Protein AF-A0A9D1U8L8-F1 (afdb_monomer_lite)

Secondary structure (DSSP, 8-state):
-EEEE-HHHHHHHHHTT--HHHHHHHHHHSEEEEETTEEEEEETTEEEEEEEETTEEEEEEEEEPP---HHHHHHHHHHHHHHHHHHHHHHTT---

Sequence (96 aa):
MNLTFSAHALDRCLERGISLQLVADALFSGRLERYGDRYVVRHGRLRVVAERQDDACVVVTAYRDAETNKKRAVRQRRQQVRKFQRASRKESGIWW

pLDDT: mean 85.38, std 9.27, range [53.56, 94.31]

Organism: NCBI:txid2838482

Radius of gyration: 21.61 Å; chains: 1; bounding box: 48×29×59 Å

Foldseek 3Di:
DAEAEDPQAVVQCVVAVNDPVNVVCQVVPFDWDDDDQWIWTDDPQKTWIWGDDPPYIYTHHIDGHDPPPVVVVVVVVVVVVVVVVVVVCVVVVDDD

Structure (mmCIF, N/CA/C/O backbone):
data_AF-A0A9D1U8L8-F1
#
_entry.id   AF-A0A9D1U8L8-F1
#
loop_
_atom_site.group_PDB
_atom_site.id
_atom_site.type_symbol
_atom_site.label_atom_id
_atom_site.label_alt_id
_atom_site.label_comp_id
_atom_site.label_asym_id
_atom_site.label_entity_id
_atom_site.label_seq_id
_atom_site.pdbx_PDB_ins_code
_atom_site.Cartn_x
_atom_site.Cartn_y
_atom_site.Cartn_z
_atom_site.occupancy
_atom_site.B_iso_or_equiv
_atom_site.auth_seq_id
_atom_site.auth_comp_id
_atom_site.auth_asym_id
_atom_site.auth_atom_id
_atom_site.pdbx_PDB_model_num
ATOM 1 N N . MET A 1 1 ? 3.268 -2.075 -19.542 1.00 65.06 1 MET A N 1
ATOM 2 C CA . MET A 1 1 ? 3.585 -1.139 -18.443 1.00 65.06 1 MET A CA 1
ATOM 3 C C . MET A 1 1 ? 4.798 -1.696 -17.729 1.00 65.06 1 MET A C 1
ATOM 5 O O . MET A 1 1 ? 4.703 -2.805 -17.215 1.00 65.06 1 MET A O 1
ATOM 9 N N . ASN A 1 2 ? 5.934 -1.001 -17.772 1.00 80.44 2 ASN A N 1
ATOM 10 C CA . ASN A 1 2 ? 7.134 -1.453 -17.070 1.00 80.44 2 ASN A CA 1
ATOM 11 C C . ASN A 1 2 ? 6.985 -1.112 -15.585 1.00 80.44 2 ASN A C 1
ATOM 13 O O . ASN A 1 2 ? 6.815 0.053 -15.223 1.00 80.44 2 ASN A O 1
ATOM 17 N N . LEU A 1 3 ? 6.975 -2.152 -14.753 1.00 83.94 3 LEU A N 1
ATOM 18 C CA . LEU A 1 3 ? 6.835 -2.067 -13.305 1.00 83.94 3 LEU A CA 1
ATOM 19 C C . LEU A 1 3 ? 8.213 -2.201 -12.672 1.00 83.94 3 LEU A C 1
ATOM 21 O O . LEU A 1 3 ? 8.853 -3.244 -12.788 1.00 83.94 3 LEU A O 1
ATOM 25 N N . THR A 1 4 ? 8.657 -1.154 -11.995 1.00 90.62 4 THR A N 1
ATOM 26 C CA . THR A 1 4 ? 9.921 -1.138 -11.263 1.00 90.62 4 THR A CA 1
ATOM 27 C C . THR A 1 4 ? 9.647 -0.931 -9.784 1.00 90.62 4 THR A C 1
ATOM 29 O O . THR A 1 4 ? 8.726 -0.218 -9.392 1.00 90.62 4 THR A O 1
ATOM 32 N N . PHE A 1 5 ? 10.433 -1.581 -8.934 1.00 90.44 5 PHE A N 1
ATOM 33 C CA . PHE A 1 5 ? 10.331 -1.429 -7.488 1.00 90.44 5 PHE A CA 1
ATOM 34 C C . PHE A 1 5 ? 11.563 -0.689 -6.990 1.00 90.44 5 PHE A C 1
ATOM 36 O O . PHE A 1 5 ? 12.689 -1.067 -7.309 1.00 90.44 5 PHE A O 1
ATOM 43 N N . SER A 1 6 ? 11.355 0.355 -6.191 1.00 92.19 6 SER A N 1
ATOM 44 C CA . SER A 1 6 ? 12.453 0.929 -5.417 1.00 92.19 6 SER A CA 1
ATOM 45 C C . SER A 1 6 ? 12.967 -0.092 -4.395 1.00 92.19 6 SER A C 1
ATOM 47 O O . SER A 1 6 ? 12.201 -0.932 -3.913 1.00 92.19 6 SER A O 1
ATOM 49 N N . ALA A 1 7 ? 14.244 0.007 -4.014 1.00 92.31 7 ALA A N 1
ATOM 50 C CA . ALA A 1 7 ? 14.812 -0.826 -2.948 1.00 92.31 7 ALA A CA 1
ATOM 51 C C . ALA A 1 7 ? 13.975 -0.722 -1.660 1.00 92.31 7 ALA A C 1
ATOM 53 O O . ALA A 1 7 ? 13.581 -1.731 -1.081 1.00 92.31 7 ALA A O 1
ATOM 54 N N . HIS A 1 8 ? 13.566 0.503 -1.310 1.00 93.31 8 HIS A N 1
ATOM 55 C CA . HIS A 1 8 ? 12.680 0.747 -0.177 1.00 93.31 8 HIS A CA 1
ATOM 56 C C . HIS A 1 8 ? 11.349 -0.013 -0.291 1.00 93.31 8 HIS A C 1
ATOM 58 O O . HIS A 1 8 ? 10.896 -0.613 0.681 1.00 93.31 8 HIS A O 1
ATOM 64 N N . ALA A 1 9 ? 10.706 -0.029 -1.462 1.00 92.19 9 ALA A N 1
ATOM 65 C CA . ALA A 1 9 ? 9.459 -0.766 -1.644 1.00 92.19 9 ALA A CA 1
ATOM 66 C C . ALA A 1 9 ? 9.629 -2.274 -1.423 1.00 92.19 9 ALA A C 1
ATOM 68 O O . ALA A 1 9 ? 8.744 -2.891 -0.824 1.00 92.19 9 ALA A O 1
ATOM 69 N N . LEU A 1 10 ? 10.743 -2.851 -1.881 1.00 93.69 10 LEU A N 1
ATOM 70 C CA . LEU A 1 10 ? 11.049 -4.272 -1.709 1.00 93.69 10 LEU A CA 1
ATOM 71 C C . LEU A 1 10 ? 11.205 -4.625 -0.226 1.00 93.69 10 LEU A C 1
ATOM 73 O O . LEU A 1 10 ? 10.508 -5.524 0.251 1.00 93.69 10 LEU A O 1
ATOM 77 N N . ASP A 1 11 ? 12.000 -3.855 0.519 1.00 94.31 11 ASP A N 1
ATOM 78 C CA . ASP A 1 11 ? 12.183 -4.046 1.965 1.00 94.31 11 ASP A CA 1
ATOM 79 C C . ASP A 1 11 ? 10.847 -3.955 2.704 1.00 94.31 11 ASP A C 1
ATOM 81 O O . ASP A 1 11 ? 10.468 -4.821 3.496 1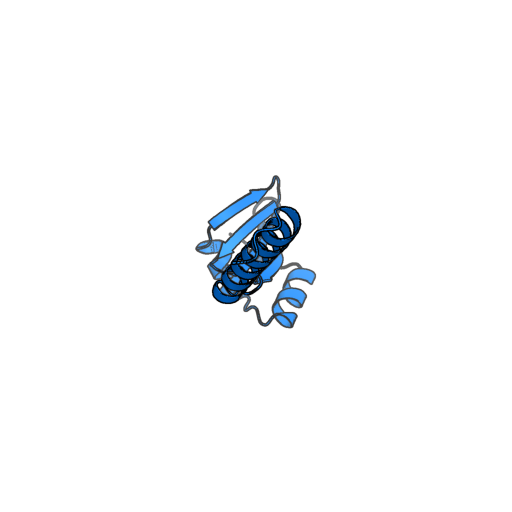.00 94.31 11 ASP A O 1
ATOM 85 N N . ARG A 1 12 ? 10.054 -2.929 2.374 1.00 91.94 12 ARG A N 1
ATOM 86 C CA . ARG A 1 12 ? 8.741 -2.708 2.983 1.00 91.94 12 ARG A CA 1
ATOM 87 C C . ARG A 1 12 ? 7.771 -3.854 2.712 1.00 91.94 12 ARG A C 1
ATOM 89 O O . ARG A 1 12 ? 6.948 -4.135 3.590 1.00 91.94 12 ARG A O 1
ATOM 96 N N . CYS A 1 13 ? 7.833 -4.459 1.525 1.00 93.00 13 CYS A N 1
ATOM 97 C CA . CYS A 1 13 ? 7.023 -5.615 1.160 1.00 93.00 13 CYS A CA 1
ATOM 98 C C . CYS A 1 13 ? 7.452 -6.857 1.943 1.00 93.00 13 CYS A C 1
ATOM 100 O O . CYS A 1 13 ? 6.591 -7.528 2.515 1.00 93.00 13 CYS A O 1
ATOM 102 N N . LEU A 1 14 ? 8.760 -7.108 2.036 1.00 92.12 14 LEU A N 1
ATOM 103 C CA . LEU A 1 14 ? 9.328 -8.236 2.772 1.00 92.12 14 LEU A CA 1
ATOM 104 C C . LEU A 1 14 ? 8.981 -8.165 4.265 1.00 92.12 14 LEU A C 1
ATOM 106 O O . LEU A 1 14 ? 8.383 -9.095 4.802 1.00 92.12 14 LEU A O 1
ATOM 110 N N . GLU A 1 15 ? 9.229 -7.021 4.906 1.00 91.31 15 GLU A N 1
ATOM 111 C CA . GLU A 1 15 ? 8.906 -6.786 6.322 1.00 91.31 15 GLU A CA 1
ATOM 112 C C . GLU A 1 15 ? 7.420 -7.001 6.653 1.00 91.31 15 GLU A C 1
ATOM 114 O O . GLU A 1 15 ? 7.066 -7.348 7.778 1.00 91.31 15 GLU A O 1
ATOM 119 N N . ARG A 1 16 ? 6.523 -6.747 5.691 1.00 88.56 16 ARG A N 1
ATOM 120 C CA . ARG A 1 16 ? 5.064 -6.796 5.891 1.00 88.56 16 ARG A CA 1
ATOM 121 C C . ARG A 1 16 ? 4.415 -8.057 5.327 1.00 88.56 16 ARG A C 1
ATOM 123 O O . ARG A 1 16 ? 3.183 -8.138 5.331 1.00 88.56 16 ARG A O 1
ATOM 130 N N . GLY A 1 17 ? 5.201 -9.002 4.807 1.00 90.88 17 GLY A N 1
ATOM 131 C CA . GLY A 1 17 ? 4.681 -10.203 4.149 1.00 90.88 17 GLY A CA 1
ATOM 132 C C . GLY A 1 17 ? 3.746 -9.872 2.978 1.00 90.88 17 GLY A C 1
ATOM 133 O O . GLY A 1 17 ? 2.688 -10.484 2.809 1.00 90.88 17 GLY A O 1
ATOM 134 N N . ILE A 1 18 ? 4.072 -8.834 2.210 1.00 92.38 18 ILE A N 1
ATOM 135 C CA . ILE A 1 18 ? 3.329 -8.432 1.016 1.00 92.38 18 ILE A CA 1
ATOM 136 C C . ILE A 1 18 ? 4.037 -9.050 -0.189 1.00 92.38 18 ILE A C 1
ATOM 138 O O . ILE A 1 18 ? 5.191 -8.744 -0.461 1.00 92.38 18 ILE A O 1
ATOM 142 N N . SER A 1 19 ? 3.335 -9.916 -0.919 1.00 92.88 19 SER A N 1
ATOM 143 C CA . SER A 1 19 ? 3.858 -10.493 -2.161 1.00 92.88 19 SER A CA 1
ATOM 144 C C . SER A 1 19 ? 3.946 -9.433 -3.260 1.00 92.88 19 SER A C 1
ATOM 146 O O . SER A 1 19 ? 3.026 -8.629 -3.424 1.00 92.88 19 SER A O 1
ATOM 148 N N . LEU A 1 20 ? 5.015 -9.473 -4.056 1.00 91.31 20 LEU A N 1
ATOM 149 C CA . LEU A 1 20 ? 5.168 -8.608 -5.229 1.00 91.31 20 LEU A CA 1
ATOM 150 C C . LEU A 1 20 ? 4.074 -8.870 -6.272 1.00 91.31 20 LEU A C 1
ATOM 152 O O . LEU A 1 20 ? 3.600 -7.927 -6.900 1.00 91.31 20 LEU A O 1
ATOM 156 N N . GLN A 1 21 ? 3.602 -10.118 -6.382 1.00 91.81 21 GLN A N 1
ATOM 157 C CA . GLN A 1 21 ? 2.465 -10.462 -7.237 1.00 91.81 21 GLN A CA 1
ATOM 158 C C . GLN A 1 21 ? 1.201 -9.725 -6.788 1.00 91.81 21 GLN A C 1
ATOM 160 O O . GLN A 1 21 ? 0.513 -9.125 -7.599 1.00 91.81 21 GLN A O 1
ATOM 165 N N . LEU A 1 22 ? 0.947 -9.679 -5.478 1.00 91.62 22 LEU A N 1
ATOM 166 C CA . LEU A 1 22 ? -0.198 -8.961 -4.914 1.00 91.62 22 LEU A CA 1
ATOM 167 C C . LEU A 1 22 ? -0.120 -7.452 -5.206 1.00 91.62 22 LEU A C 1
ATOM 169 O O . LEU A 1 22 ? -1.145 -6.799 -5.398 1.00 91.62 22 LEU A O 1
ATOM 173 N N . VAL A 1 23 ? 1.092 -6.888 -5.225 1.00 91.88 23 VAL A N 1
ATOM 174 C CA . VAL A 1 23 ? 1.320 -5.487 -5.603 1.00 91.88 23 VAL A CA 1
ATOM 175 C C . VAL A 1 23 ? 1.052 -5.277 -7.092 1.00 91.88 23 VAL A C 1
ATOM 177 O O . VAL A 1 23 ? 0.357 -4.324 -7.438 1.00 91.88 23 VAL A O 1
ATOM 180 N N . ALA A 1 24 ? 1.531 -6.169 -7.961 1.00 91.19 24 ALA A N 1
ATOM 181 C CA . ALA A 1 24 ? 1.240 -6.120 -9.391 1.00 91.19 24 ALA A CA 1
ATOM 182 C C . ALA A 1 24 ? -0.271 -6.232 -9.654 1.00 91.19 24 ALA A C 1
ATOM 184 O O . ALA A 1 24 ? -0.846 -5.362 -10.304 1.00 91.19 24 ALA A O 1
ATOM 185 N N . ASP A 1 25 ? -0.940 -7.220 -9.057 1.00 91.50 25 ASP A N 1
ATOM 186 C CA . ASP A 1 25 ? -2.388 -7.409 -9.162 1.00 91.50 25 ASP A CA 1
ATOM 187 C C . ASP A 1 25 ? -3.144 -6.163 -8.692 1.00 91.50 25 ASP A C 1
ATOM 189 O O . ASP A 1 25 ? -4.123 -5.746 -9.310 1.00 91.50 25 ASP A O 1
ATOM 193 N N . ALA A 1 26 ? -2.689 -5.530 -7.606 1.00 91.44 26 ALA A N 1
ATOM 194 C CA . ALA A 1 26 ? -3.239 -4.266 -7.142 1.00 91.44 26 ALA A CA 1
ATOM 195 C C . ALA A 1 26 ? -3.057 -3.136 -8.145 1.00 91.44 26 ALA A C 1
ATOM 197 O O . ALA A 1 26 ? -4.001 -2.386 -8.334 1.00 91.44 26 ALA A O 1
ATOM 198 N N . LEU A 1 27 ? -1.913 -3.026 -8.811 1.00 89.56 27 LEU A N 1
ATOM 199 C CA . LEU A 1 27 ? -1.692 -2.003 -9.832 1.00 89.56 27 LEU A CA 1
ATOM 200 C C . LEU A 1 27 ? -2.571 -2.218 -11.074 1.00 89.56 27 LEU A C 1
ATOM 202 O O . LEU A 1 27 ? -3.002 -1.235 -11.671 1.00 89.56 27 LEU A O 1
ATOM 206 N N . PHE A 1 28 ? -2.896 -3.467 -11.423 1.00 87.88 28 PHE A N 1
ATOM 207 C CA . PHE A 1 28 ? -3.762 -3.782 -12.566 1.00 87.88 28 PHE A CA 1
ATOM 208 C C . PHE A 1 28 ? -5.265 -3.694 -12.267 1.00 87.88 28 PHE A C 1
ATOM 210 O O . PHE A 1 28 ? -6.033 -3.263 -13.122 1.00 87.88 28 PHE A O 1
ATOM 217 N N . SER A 1 29 ? -5.699 -4.121 -11.078 1.00 88.88 29 SER A N 1
ATOM 218 C CA . SER A 1 29 ? -7.127 -4.260 -10.725 1.00 88.88 29 SER A CA 1
ATOM 219 C C . SER A 1 29 ? -7.615 -3.265 -9.670 1.00 88.88 29 SER A C 1
ATOM 221 O O . SER A 1 29 ? -8.816 -3.141 -9.421 1.00 88.88 29 SER A O 1
ATOM 223 N N . GLY A 1 30 ? -6.691 -2.574 -9.008 1.00 86.88 30 GLY A N 1
ATOM 224 C CA . GLY A 1 30 ? -6.996 -1.664 -7.919 1.00 86.88 30 GLY A CA 1
ATOM 225 C C . GLY A 1 30 ? -7.539 -0.325 -8.399 1.00 86.88 30 GLY A C 1
ATOM 226 O O . GLY A 1 30 ? -7.354 0.110 -9.534 1.00 86.88 30 GLY A O 1
ATOM 227 N N . ARG A 1 31 ? -8.197 0.379 -7.479 1.00 89.81 31 ARG A N 1
ATOM 228 C CA . ARG A 1 31 ? -8.679 1.735 -7.727 1.00 89.81 31 ARG A CA 1
ATOM 229 C C . ARG A 1 31 ? -7.517 2.715 -7.607 1.00 89.81 31 ARG A C 1
ATOM 231 O O . ARG A 1 31 ? -6.911 2.816 -6.541 1.00 89.81 31 ARG A O 1
ATOM 238 N N . LEU A 1 32 ? -7.239 3.440 -8.682 1.00 88.19 32 LEU A N 1
ATOM 239 C CA . LEU A 1 32 ? -6.195 4.456 -8.732 1.00 88.19 32 LEU A CA 1
ATOM 240 C C . LEU A 1 32 ? -6.706 5.793 -8.176 1.00 88.19 32 LEU A C 1
ATOM 242 O O . LEU A 1 32 ? -7.739 6.305 -8.604 1.00 88.19 32 LEU A O 1
ATOM 246 N N . GLU A 1 33 ? -5.970 6.361 -7.226 1.00 89.12 33 GLU A N 1
ATOM 247 C CA . GLU A 1 33 ? -6.179 7.697 -6.669 1.00 89.12 33 GLU A CA 1
ATOM 248 C C . GLU A 1 33 ? -4.942 8.548 -6.970 1.00 89.12 33 GLU A C 1
ATOM 250 O O . GLU A 1 33 ? -3.838 8.240 -6.524 1.00 89.12 33 GLU A O 1
ATOM 255 N N . ARG A 1 34 ? -5.103 9.602 -7.773 1.00 86.81 34 ARG A N 1
ATOM 256 C CA . ARG A 1 34 ? -3.989 10.428 -8.249 1.00 86.81 34 ARG A CA 1
ATOM 257 C C . ARG A 1 34 ? -3.767 11.632 -7.331 1.00 86.81 34 ARG A C 1
ATOM 259 O O . ARG A 1 34 ? -4.703 12.368 -7.038 1.00 86.81 34 ARG A O 1
ATOM 266 N N . TYR A 1 35 ? -2.515 11.843 -6.939 1.00 84.69 35 TYR A N 1
ATOM 267 C CA . TYR A 1 35 ? -2.034 12.925 -6.082 1.00 84.69 35 TYR A CA 1
ATOM 268 C C . TYR A 1 35 ? -0.843 13.616 -6.765 1.00 84.69 35 TYR A C 1
ATOM 270 O O . TYR A 1 35 ? 0.317 13.373 -6.432 1.00 84.69 35 TYR A O 1
ATOM 278 N N . GLY A 1 36 ? 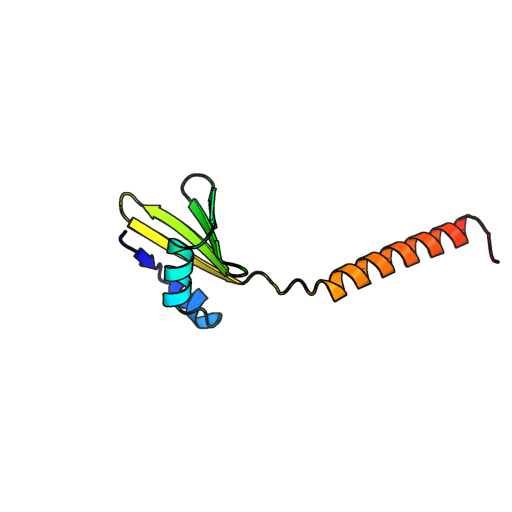-1.136 14.455 -7.764 1.00 81.75 36 GLY A N 1
ATOM 279 C CA . GLY A 1 36 ? -0.106 15.072 -8.607 1.00 81.75 36 GLY A CA 1
ATOM 280 C C . GLY A 1 36 ? 0.609 14.029 -9.470 1.00 81.75 36 GLY A C 1
ATOM 281 O O . GLY A 1 36 ? -0.052 13.330 -10.248 1.00 81.75 36 GLY A O 1
ATOM 282 N N . ASP A 1 37 ? 1.929 13.927 -9.294 1.00 80.75 37 ASP A N 1
ATOM 283 C CA . ASP A 1 37 ? 2.819 12.982 -9.997 1.00 80.75 37 ASP A CA 1
ATOM 284 C C . ASP A 1 37 ? 2.863 11.594 -9.344 1.00 80.75 37 ASP A C 1
ATOM 286 O O . ASP A 1 37 ? 3.274 10.598 -9.948 1.00 80.75 37 ASP A O 1
ATOM 290 N N . ARG A 1 38 ? 2.378 11.506 -8.103 1.00 86.62 38 ARG A N 1
ATOM 291 C CA . ARG A 1 38 ? 2.229 10.250 -7.373 1.00 86.62 38 ARG A CA 1
ATOM 292 C C . ARG A 1 38 ? 0.802 9.760 -7.469 1.00 86.62 38 ARG A C 1
ATOM 294 O O . ARG A 1 38 ? -0.152 10.533 -7.537 1.00 86.62 38 ARG A O 1
ATOM 301 N N . TYR A 1 39 ? 0.633 8.453 -7.424 1.00 89.44 39 TYR A N 1
ATOM 302 C CA . TYR A 1 39 ? -0.678 7.844 -7.342 1.00 89.44 39 TYR A CA 1
ATOM 303 C C . TYR A 1 39 ? -0.668 6.697 -6.347 1.00 89.44 39 TYR A C 1
ATOM 305 O O . TYR A 1 39 ? 0.310 5.975 -6.159 1.00 89.44 39 TYR A O 1
ATOM 313 N N . VAL A 1 40 ? -1.791 6.572 -5.660 1.00 91.19 40 VAL A N 1
ATOM 314 C CA . VAL A 1 40 ? -2.036 5.540 -4.673 1.00 91.19 40 VAL A CA 1
ATOM 315 C C . VAL A 1 40 ? -3.027 4.573 -5.278 1.00 91.19 40 VAL A C 1
ATOM 317 O O . VAL A 1 40 ? -4.143 4.947 -5.629 1.00 91.19 40 VAL A O 1
ATOM 320 N N . VAL A 1 41 ? -2.632 3.313 -5.389 1.00 92.44 41 VAL A N 1
ATOM 321 C CA . VAL A 1 41 ? -3.520 2.255 -5.840 1.00 92.44 41 VAL A CA 1
ATOM 322 C C . VAL A 1 41 ? -4.065 1.490 -4.649 1.00 92.44 41 VAL A C 1
ATOM 324 O O . VAL A 1 41 ? -3.347 1.054 -3.743 1.00 92.44 41 VAL A O 1
ATOM 327 N N . ARG A 1 42 ? -5.388 1.366 -4.641 1.00 92.19 42 ARG A N 1
ATOM 328 C CA . ARG A 1 42 ? -6.176 0.770 -3.575 1.00 92.19 42 ARG A CA 1
ATOM 329 C C . ARG A 1 42 ? -6.711 -0.579 -4.028 1.00 92.19 42 ARG A C 1
ATOM 331 O O . ARG A 1 42 ? -7.618 -0.634 -4.852 1.00 92.19 42 ARG A O 1
ATOM 338 N N . HIS A 1 43 ? -6.225 -1.654 -3.414 1.00 92.06 43 HIS A N 1
ATOM 339 C CA . HIS A 1 43 ? -6.754 -3.004 -3.611 1.00 92.06 43 HIS A CA 1
ATOM 340 C C . HIS A 1 43 ? -7.173 -3.585 -2.257 1.00 92.06 43 HIS A C 1
ATOM 342 O O . HIS A 1 43 ? -6.367 -4.099 -1.479 1.00 92.06 43 HIS A O 1
ATOM 348 N N . GLY A 1 44 ? -8.457 -3.428 -1.924 1.00 88.19 44 GLY A N 1
ATOM 349 C CA . GLY A 1 44 ? -8.981 -3.762 -0.601 1.00 88.19 44 GLY A CA 1
ATOM 350 C C . GLY A 1 44 ? -8.258 -2.976 0.500 1.00 88.19 44 GLY A C 1
ATOM 351 O O . GLY A 1 44 ? -8.335 -1.741 0.558 1.00 88.19 44 GLY A O 1
ATOM 352 N N . ARG A 1 45 ? -7.542 -3.704 1.365 1.00 88.75 45 ARG A N 1
ATOM 353 C CA . ARG A 1 45 ? -6.695 -3.139 2.431 1.00 88.75 45 ARG A CA 1
ATOM 354 C C . ARG A 1 45 ? -5.288 -2.786 1.959 1.00 88.75 45 ARG A C 1
ATOM 356 O O . ARG A 1 45 ? -4.602 -2.075 2.678 1.00 88.75 45 ARG A O 1
ATOM 363 N N . LEU A 1 46 ? -4.845 -3.283 0.807 1.00 92.56 46 LEU A N 1
ATOM 364 C CA . LEU A 1 46 ? -3.540 -2.928 0.269 1.00 92.56 46 LEU A CA 1
ATOM 365 C C . LEU A 1 46 ? -3.584 -1.505 -0.298 1.00 92.56 46 LEU A C 1
ATOM 367 O O . LEU A 1 46 ? -4.520 -1.112 -1.009 1.00 92.56 46 LEU A O 1
ATOM 371 N N . ARG A 1 47 ? -2.551 -0.746 0.044 1.00 93.94 47 ARG A N 1
ATOM 372 C CA . ARG A 1 47 ? -2.218 0.560 -0.503 1.00 93.94 47 ARG A CA 1
ATOM 373 C C . ARG A 1 47 ? -0.840 0.447 -1.125 1.00 93.94 47 ARG A C 1
ATOM 375 O O . ARG A 1 47 ? 0.112 0.050 -0.453 1.00 93.94 47 ARG A O 1
ATOM 382 N N . VAL A 1 48 ? -0.756 0.780 -2.403 1.00 93.44 48 VAL A N 1
ATOM 383 C CA . VAL A 1 48 ? 0.494 0.817 -3.159 1.00 93.44 48 VAL A CA 1
ATOM 384 C C . VAL A 1 48 ? 0.704 2.253 -3.588 1.00 93.44 48 VAL A C 1
ATOM 386 O O . VAL A 1 48 ? -0.158 2.823 -4.246 1.00 93.44 48 VAL A O 1
ATOM 389 N N . VAL A 1 49 ? 1.817 2.848 -3.186 1.00 93.44 49 VAL A N 1
ATOM 390 C CA . VAL A 1 49 ? 2.212 4.175 -3.648 1.00 93.44 49 VAL A CA 1
ATOM 391 C C . VAL A 1 49 ? 3.172 3.976 -4.801 1.00 93.44 49 VAL A C 1
ATOM 393 O O . VAL A 1 49 ? 4.222 3.347 -4.638 1.00 93.44 49 VAL A O 1
ATOM 396 N N . ALA A 1 50 ? 2.800 4.515 -5.949 1.00 92.00 50 ALA A N 1
ATOM 397 C CA . ALA A 1 50 ? 3.609 4.498 -7.145 1.00 92.00 50 ALA A CA 1
ATOM 398 C C . ALA A 1 50 ? 3.785 5.917 -7.682 1.00 92.00 50 ALA A C 1
ATOM 400 O O . ALA A 1 50 ? 2.952 6.804 -7.484 1.00 92.00 50 ALA A O 1
ATOM 401 N N . GLU A 1 51 ? 4.906 6.124 -8.346 1.00 91.00 51 GLU A N 1
ATOM 402 C CA . GLU A 1 51 ? 5.241 7.349 -9.047 1.00 91.00 51 GLU A CA 1
ATOM 403 C C . GLU A 1 51 ? 5.367 7.025 -10.531 1.00 91.00 51 GLU A C 1
ATOM 405 O O . GLU A 1 51 ? 5.855 5.952 -10.908 1.00 91.00 51 GLU A O 1
ATOM 410 N N . ARG A 1 52 ? 4.866 7.921 -11.381 1.00 85.38 52 ARG A N 1
ATOM 411 C CA . ARG A 1 52 ? 5.040 7.778 -12.824 1.00 85.38 52 ARG A CA 1
ATOM 412 C C . ARG A 1 52 ? 6.315 8.510 -13.221 1.00 85.38 52 ARG A C 1
ATOM 414 O O . ARG A 1 52 ? 6.377 9.723 -13.078 1.00 85.38 52 ARG A O 1
ATOM 421 N N . GLN A 1 53 ? 7.298 7.771 -13.720 1.00 84.69 53 GLN A N 1
ATOM 422 C CA . GLN A 1 53 ? 8.501 8.332 -14.330 1.00 84.69 53 GLN A CA 1
ATOM 423 C C . GLN A 1 53 ? 8.460 7.980 -15.809 1.00 84.69 53 GLN A C 1
ATOM 425 O O . GLN A 1 53 ? 8.672 6.826 -16.176 1.00 84.69 53 GLN A O 1
ATOM 430 N N . ASP A 1 54 ? 8.092 8.964 -16.629 1.00 81.75 54 ASP A N 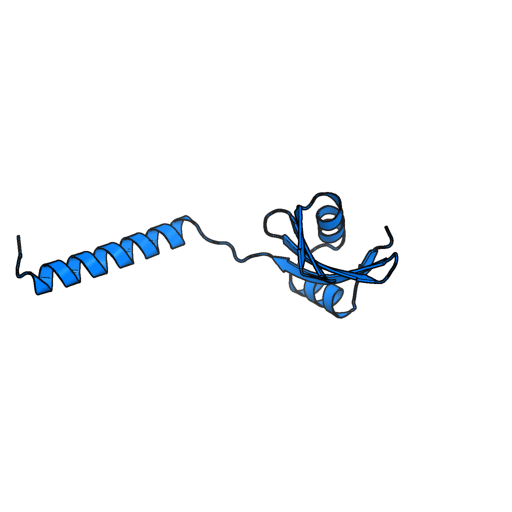1
ATOM 431 C CA . ASP A 1 54 ? 7.915 8.829 -18.075 1.00 81.75 54 ASP A CA 1
ATOM 432 C C . ASP A 1 54 ? 6.960 7.667 -18.442 1.00 81.75 54 ASP A C 1
ATOM 434 O O . ASP A 1 54 ? 5.743 7.727 -18.190 1.00 81.75 54 ASP A O 1
ATOM 438 N N . ASP A 1 55 ? 7.525 6.582 -18.979 1.00 80.62 55 ASP A N 1
ATOM 439 C CA . ASP A 1 55 ? 6.835 5.357 -19.397 1.00 80.62 55 ASP A CA 1
ATOM 440 C C . ASP A 1 55 ? 6.884 4.224 -18.352 1.00 80.62 55 ASP A C 1
ATOM 442 O O . ASP A 1 55 ? 6.292 3.152 -18.543 1.00 80.62 55 ASP A O 1
ATOM 446 N N . ALA A 1 56 ? 7.568 4.448 -17.229 1.00 82.81 56 ALA A N 1
ATOM 447 C CA . ALA A 1 56 ? 7.718 3.494 -16.140 1.00 82.81 56 ALA A CA 1
ATOM 448 C C . ALA A 1 56 ? 6.845 3.847 -14.925 1.00 82.81 56 ALA A C 1
ATOM 450 O O . ALA A 1 56 ? 6.606 5.005 -14.573 1.00 82.81 56 ALA A O 1
ATOM 451 N N . CYS A 1 57 ? 6.375 2.801 -14.249 1.00 86.31 57 CYS A N 1
ATOM 452 C CA . CYS A 1 57 ? 5.723 2.892 -12.952 1.00 86.31 57 CYS A CA 1
ATOM 453 C C . CYS A 1 57 ? 6.693 2.425 -11.875 1.00 86.31 57 CYS A C 1
ATOM 455 O O . CYS A 1 57 ? 6.959 1.225 -11.768 1.00 86.31 57 CYS A O 1
ATOM 457 N N . VAL A 1 58 ? 7.155 3.359 -11.047 1.00 91.62 58 VAL A N 1
ATOM 458 C CA . VAL A 1 58 ? 8.051 3.065 -9.931 1.00 91.62 58 VAL A CA 1
ATOM 459 C C . VAL A 1 58 ? 7.229 2.907 -8.659 1.00 91.62 58 VAL A C 1
ATOM 461 O O . VAL A 1 58 ? 6.623 3.857 -8.168 1.00 91.62 58 VAL A O 1
ATOM 464 N N . VAL A 1 59 ? 7.216 1.708 -8.087 1.00 92.50 59 VAL A N 1
ATOM 465 C CA . VAL A 1 59 ? 6.619 1.454 -6.776 1.00 92.50 59 VAL A CA 1
ATOM 466 C C . VAL A 1 59 ? 7.550 2.000 -5.695 1.00 92.50 59 VAL A C 1
ATOM 468 O O . VAL A 1 59 ? 8.693 1.559 -5.536 1.00 92.50 59 VAL A O 1
ATOM 471 N N . VAL A 1 60 ? 7.040 2.961 -4.928 1.00 93.38 60 VAL A N 1
ATOM 472 C CA . VAL A 1 60 ? 7.769 3.642 -3.850 1.00 93.38 60 VAL A CA 1
ATOM 473 C C . VAL A 1 60 ? 7.569 2.916 -2.525 1.00 93.38 60 VAL A C 1
ATOM 475 O O . VAL A 1 60 ? 8.515 2.710 -1.771 1.00 93.38 60 VAL A O 1
ATOM 478 N N . THR A 1 61 ? 6.336 2.502 -2.220 1.00 93.38 61 THR A N 1
ATOM 479 C CA . THR A 1 61 ? 6.045 1.749 -0.994 1.00 93.38 61 THR A CA 1
ATOM 480 C C . THR A 1 61 ? 4.726 0.990 -1.092 1.00 93.38 61 THR A C 1
ATOM 482 O O . THR A 1 61 ? 3.823 1.375 -1.835 1.00 93.38 61 THR A O 1
ATOM 485 N N . ALA A 1 62 ? 4.591 -0.072 -0.299 1.00 93.62 62 ALA A N 1
ATOM 486 C CA . ALA A 1 62 ? 3.343 -0.804 -0.131 1.00 93.62 62 ALA A CA 1
ATOM 487 C C . ALA A 1 62 ? 3.052 -1.050 1.354 1.00 93.62 62 ALA A C 1
ATOM 489 O O . ALA A 1 62 ? 3.938 -1.362 2.161 1.00 93.62 62 ALA A O 1
ATOM 490 N N . TYR A 1 63 ? 1.788 -0.904 1.736 1.00 91.75 63 TYR A N 1
ATOM 491 C CA . TYR A 1 63 ? 1.326 -1.154 3.096 1.00 91.75 63 TYR A CA 1
ATOM 492 C C . TYR A 1 63 ? -0.113 -1.654 3.109 1.00 91.75 63 TYR A C 1
ATOM 494 O O . TYR A 1 63 ? -0.868 -1.485 2.153 1.00 91.75 63 TYR A O 1
ATOM 502 N N . ARG A 1 64 ? -0.503 -2.294 4.212 1.00 89.88 64 ARG A N 1
ATOM 503 C CA . ARG A 1 64 ? -1.897 -2.651 4.465 1.00 89.88 64 ARG A CA 1
ATOM 504 C C . ARG A 1 64 ? -2.484 -1.652 5.446 1.00 89.88 64 ARG A C 1
ATOM 506 O O . ARG A 1 64 ? -1.889 -1.406 6.493 1.00 89.88 64 ARG A O 1
ATOM 513 N N . ASP A 1 65 ? -3.662 -1.129 5.133 1.00 87.19 65 ASP A N 1
ATOM 514 C CA . ASP A 1 65 ? -4.446 -0.369 6.095 1.00 87.19 65 ASP A CA 1
ATOM 515 C C . ASP A 1 65 ? -4.688 -1.229 7.340 1.00 87.19 65 ASP A C 1
ATOM 517 O O . ASP A 1 65 ? -4.990 -2.437 7.261 1.00 87.19 65 ASP A O 1
ATOM 521 N N . ALA A 1 66 ? -4.554 -0.582 8.500 1.00 76.88 66 ALA A N 1
ATOM 522 C CA . ALA A 1 66 ? -4.832 -1.196 9.783 1.00 76.88 66 ALA A CA 1
ATOM 523 C C . ALA A 1 66 ? -6.229 -1.823 9.766 1.00 76.88 66 ALA A C 1
ATOM 525 O O . ALA A 1 66 ? -7.177 -1.291 9.176 1.00 76.88 66 ALA A O 1
ATOM 526 N N . GLU A 1 67 ? -6.357 -2.979 10.412 1.00 68.69 67 GLU A N 1
ATOM 527 C CA . GLU A 1 67 ? -7.647 -3.633 10.564 1.00 68.69 67 GLU A CA 1
ATOM 528 C C . GLU A 1 67 ? -8.531 -2.717 11.400 1.00 68.69 67 GLU A C 1
ATOM 530 O O . GLU A 1 67 ? -8.434 -2.667 12.628 1.00 68.69 67 GLU A O 1
ATOM 535 N N . THR A 1 68 ? -9.390 -1.948 10.738 1.00 61.88 68 THR A N 1
ATOM 536 C CA . THR A 1 68 ? -10.398 -1.185 11.454 1.00 61.88 68 THR A CA 1
ATOM 537 C C . THR A 1 68 ? -11.395 -2.209 11.964 1.00 61.88 68 THR A C 1
ATOM 539 O O . THR A 1 68 ? -12.314 -2.609 11.250 1.00 61.88 68 THR A O 1
ATOM 542 N N . ASN A 1 69 ? -11.192 -2.693 13.192 1.00 69.94 69 ASN A N 1
ATOM 543 C CA . ASN A 1 69 ? -12.143 -3.575 13.845 1.00 69.94 69 ASN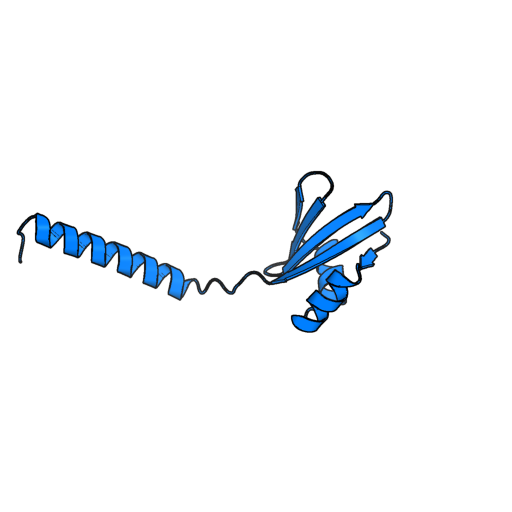 A CA 1
ATOM 544 C C . ASN A 1 69 ? -13.437 -2.776 14.038 1.00 69.94 69 ASN A C 1
ATOM 546 O O . ASN A 1 69 ? -13.593 -2.021 15.000 1.00 69.94 69 ASN A O 1
ATOM 550 N N . LYS A 1 70 ? -14.362 -2.918 13.083 1.00 71.75 70 LYS A N 1
ATOM 551 C CA . LYS A 1 70 ? -15.613 -2.155 13.022 1.00 71.75 70 LYS A CA 1
ATOM 552 C C . LYS A 1 70 ? -16.408 -2.298 14.324 1.00 71.75 70 LYS A C 1
ATOM 554 O O . LYS A 1 70 ? -16.970 -1.319 14.807 1.00 71.75 70 LYS A O 1
ATOM 559 N N . LYS A 1 71 ? -16.371 -3.478 14.961 1.00 77.44 71 LYS A N 1
ATOM 560 C CA . LYS A 1 71 ? -16.988 -3.712 16.279 1.00 77.44 71 LYS A CA 1
ATOM 561 C C . LYS A 1 71 ? -16.307 -2.889 17.378 1.00 77.44 71 LYS A C 1
ATOM 563 O O . LYS A 1 71 ? -16.999 -2.296 18.204 1.00 77.44 71 LYS A O 1
ATOM 568 N N . ARG A 1 72 ? -14.970 -2.802 17.378 1.00 75.31 72 ARG A N 1
ATOM 569 C CA . ARG A 1 72 ? -14.201 -1.961 18.315 1.00 75.31 72 ARG A CA 1
ATOM 570 C C . ARG A 1 72 ? -14.511 -0.475 18.127 1.00 75.31 72 ARG A C 1
ATOM 572 O O . ARG A 1 72 ? -14.763 0.201 19.120 1.00 75.31 72 ARG A O 1
ATOM 579 N N . ALA A 1 73 ? -14.575 0.005 16.885 1.00 78.44 73 ALA A N 1
ATOM 580 C CA . ALA A 1 73 ? -14.922 1.394 16.573 1.00 78.44 73 ALA A CA 1
ATOM 581 C C . ALA A 1 73 ? -16.347 1.749 17.045 1.00 78.44 73 ALA A C 1
ATOM 583 O O . ALA A 1 73 ? -16.554 2.743 17.741 1.00 78.44 73 ALA A O 1
ATOM 584 N N . VAL A 1 74 ? -17.328 0.882 16.767 1.00 84.75 74 VAL A N 1
ATOM 585 C CA . VAL A 1 74 ? -18.712 1.051 17.246 1.00 84.75 74 VAL A CA 1
ATOM 586 C C . VAL A 1 74 ? -18.784 1.014 18.777 1.00 84.75 74 VAL A C 1
ATOM 588 O O . VAL A 1 74 ? -19.490 1.824 19.381 1.00 84.75 74 VAL A O 1
ATOM 591 N N . ARG A 1 75 ? -18.037 0.115 19.433 1.00 85.06 75 ARG A N 1
ATOM 592 C CA . ARG A 1 75 ? -17.976 0.029 20.901 1.00 85.06 75 ARG A CA 1
ATOM 593 C C . ARG A 1 75 ? -17.403 1.305 21.521 1.00 85.06 75 ARG A C 1
ATOM 595 O O . ARG A 1 75 ? -17.981 1.797 22.486 1.00 85.06 75 ARG A O 1
ATOM 602 N N . GLN A 1 76 ? -16.321 1.850 20.966 1.00 85.12 76 GLN A N 1
ATOM 603 C CA . GLN A 1 76 ? -15.726 3.107 21.433 1.00 85.12 76 GLN A CA 1
ATOM 604 C C . GLN A 1 76 ? -16.694 4.281 21.272 1.00 85.12 76 GLN A C 1
ATOM 606 O O . GLN A 1 76 ? -16.900 5.030 22.225 1.00 85.12 76 GLN A O 1
ATOM 611 N N . ARG A 1 77 ? -17.380 4.382 20.126 1.00 86.19 77 ARG A N 1
ATOM 612 C CA . ARG A 1 77 ? -18.398 5.417 19.899 1.00 86.19 77 ARG A CA 1
ATOM 613 C C . ARG A 1 77 ? -19.537 5.330 20.919 1.00 86.19 77 ARG A C 1
ATOM 615 O O . ARG A 1 77 ? -19.898 6.329 21.530 1.00 86.19 77 ARG A O 1
ATOM 622 N N . ARG A 1 78 ? -20.058 4.124 21.183 1.00 89.50 78 ARG A N 1
ATOM 623 C CA . ARG A 1 78 ? -21.086 3.900 22.220 1.00 89.50 78 ARG A CA 1
ATOM 624 C C . ARG A 1 78 ? -20.587 4.260 23.622 1.00 89.50 78 ARG A C 1
ATOM 626 O O . ARG A 1 78 ? -21.350 4.801 24.415 1.00 89.50 78 ARG A O 1
ATOM 633 N N . GLN A 1 79 ? -19.326 3.966 23.941 1.00 89.75 79 GLN A N 1
ATOM 634 C CA . GLN A 1 79 ? -18.729 4.346 25.225 1.00 89.75 79 GLN A CA 1
ATOM 635 C C . GLN A 1 79 ? -18.592 5.863 25.374 1.00 89.75 79 GLN A C 1
ATOM 637 O O . GLN A 1 79 ? -18.895 6.376 26.448 1.00 89.75 79 GLN A O 1
ATOM 642 N N . GLN A 1 80 ? -18.189 6.577 24.320 1.00 89.81 80 GLN A N 1
ATOM 643 C CA . GLN A 1 80 ? -18.128 8.041 24.325 1.00 89.81 80 GLN A CA 1
ATOM 644 C C . GLN A 1 80 ? -19.515 8.658 24.528 1.00 89.81 80 GLN A C 1
ATOM 646 O O . GLN A 1 80 ? -19.675 9.485 25.419 1.00 89.81 80 GLN A O 1
ATOM 651 N N . VAL A 1 81 ? -20.533 8.182 23.800 1.00 91.94 81 VAL A N 1
ATOM 652 C CA . VAL A 1 81 ? -21.923 8.639 23.977 1.00 91.94 81 VAL A CA 1
ATOM 653 C C . VAL A 1 81 ? -22.408 8.393 25.407 1.00 91.94 81 VAL A C 1
ATOM 655 O O . VAL A 1 81 ? -22.947 9.297 26.033 1.00 91.94 81 VAL A O 1
ATOM 658 N N . ARG A 1 82 ? -22.155 7.206 25.977 1.00 88.62 82 ARG A N 1
ATOM 659 C CA . ARG A 1 82 ? -22.522 6.904 27.372 1.00 88.62 82 ARG A CA 1
ATOM 660 C C . AR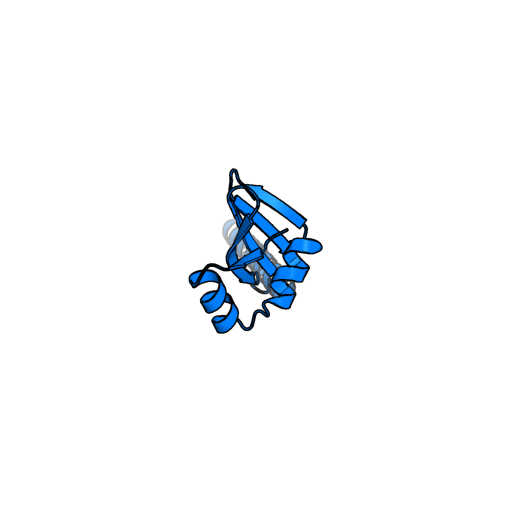G A 1 82 ? -21.781 7.780 28.380 1.00 88.62 82 ARG A C 1
ATOM 662 O O . ARG A 1 82 ? -22.371 8.160 29.385 1.00 88.62 82 ARG A O 1
ATOM 669 N N . LYS A 1 83 ? -20.498 8.081 28.149 1.00 89.62 83 LYS A N 1
ATOM 670 C CA . LYS A 1 83 ? -19.734 9.009 28.999 1.00 89.62 83 LYS A CA 1
ATOM 671 C C . LYS A 1 83 ? -20.339 10.409 28.946 1.00 89.62 83 LYS A C 1
ATOM 673 O O . LYS A 1 83 ? -20.573 10.978 30.004 1.00 89.62 83 LYS A O 1
ATOM 678 N N . PHE A 1 84 ? -20.647 10.905 27.750 1.00 86.44 84 PHE A N 1
ATOM 679 C CA . PHE A 1 84 ? -21.281 12.207 27.556 1.00 86.44 84 PHE A CA 1
ATOM 680 C C . PHE A 1 84 ? -22.658 12.274 28.229 1.00 86.44 84 PHE A C 1
ATOM 682 O O . PHE A 1 84 ? -22.909 13.169 29.023 1.00 86.44 84 PHE A O 1
ATOM 689 N N . GLN A 1 85 ? -23.512 11.268 28.020 1.00 85.25 85 GLN A N 1
ATOM 690 C CA . GLN A 1 85 ? -24.826 11.181 28.668 1.00 85.25 85 GLN A CA 1
ATOM 691 C C . GLN A 1 85 ? -24.730 11.123 30.196 1.00 85.25 85 GLN A C 1
ATOM 693 O O . GLN A 1 85 ? -25.534 11.744 30.880 1.00 85.25 85 GLN A O 1
ATOM 698 N N . ARG A 1 86 ? -23.751 10.396 30.752 1.00 83.19 86 ARG A N 1
ATOM 699 C CA . ARG A 1 86 ? -23.515 10.351 32.206 1.00 83.19 86 ARG A CA 1
ATOM 700 C C . ARG A 1 86 ? -23.008 11.682 32.755 1.00 83.19 86 ARG A C 1
ATOM 702 O O . ARG A 1 86 ? -23.418 12.052 33.846 1.00 83.19 86 ARG A O 1
ATOM 709 N N . ALA A 1 87 ? -22.116 12.362 32.036 1.00 82.75 87 ALA A N 1
ATOM 710 C CA . ALA A 1 87 ? -21.634 13.687 32.418 1.00 82.75 87 ALA A CA 1
ATOM 711 C C . ALA A 1 87 ? -22.787 14.701 32.407 1.00 82.75 87 ALA A C 1
ATOM 713 O O . ALA A 1 87 ? -23.028 15.357 33.411 1.00 82.75 87 ALA A O 1
ATOM 714 N N . SER A 1 88 ? -23.584 14.698 31.339 1.00 77.25 88 SER A N 1
ATOM 715 C CA . SER A 1 88 ? -24.756 15.561 31.201 1.00 77.25 88 SER A CA 1
ATOM 716 C C . SER A 1 88 ? -25.824 15.268 32.269 1.00 77.25 88 SER A C 1
ATOM 718 O O . SER A 1 88 ? -26.294 16.191 32.917 1.00 77.25 88 SER A O 1
ATOM 720 N N . ARG A 1 89 ? -26.127 13.995 32.581 1.00 72.81 89 ARG A N 1
ATOM 721 C CA . ARG A 1 89 ? -27.023 13.634 33.706 1.00 72.81 89 ARG A CA 1
ATOM 722 C C . ARG A 1 89 ? -26.519 14.131 35.065 1.00 72.81 89 ARG A C 1
ATOM 724 O O . ARG A 1 89 ? -27.331 14.529 35.894 1.00 72.81 89 ARG A O 1
ATOM 731 N N . LYS A 1 90 ? -25.201 14.095 35.298 1.00 69.75 90 LYS A N 1
ATOM 732 C CA . LYS A 1 90 ? -24.591 14.624 36.528 1.00 69.75 90 LYS A CA 1
ATOM 733 C C . LYS A 1 90 ? -24.722 16.144 36.617 1.00 69.75 90 LYS A C 1
ATOM 735 O O . LYS A 1 90 ? -25.042 16.633 37.691 1.00 69.75 90 LYS A O 1
ATOM 740 N N . GLU A 1 91 ? -24.509 16.859 35.515 1.00 70.00 91 GLU A N 1
ATOM 741 C CA . GLU A 1 91 ? -24.675 18.319 35.444 1.00 70.00 91 GLU A CA 1
ATOM 742 C C . GLU A 1 91 ? -26.141 18.747 35.582 1.00 70.00 91 GLU A C 1
ATOM 744 O O . GLU A 1 91 ? -26.429 19.746 36.229 1.00 70.00 91 GLU A O 1
ATOM 749 N N . SER A 1 92 ? -27.082 17.977 35.030 1.00 68.00 92 SER A N 1
ATOM 750 C CA . SER A 1 92 ? -28.518 18.272 35.121 1.00 68.00 92 SER A CA 1
ATOM 751 C C . SER A 1 92 ? -29.161 17.866 36.456 1.00 68.00 92 SER A C 1
ATOM 753 O O . SER A 1 92 ? -30.335 18.152 36.661 1.00 68.00 92 SER A O 1
ATOM 755 N N . GLY A 1 93 ? -28.445 17.175 37.354 1.00 61.59 93 GLY A N 1
ATOM 756 C CA . GLY A 1 93 ? -28.964 16.755 38.666 1.00 61.59 93 GLY A CA 1
ATOM 757 C C . GLY A 1 93 ? -30.053 15.669 38.637 1.00 61.59 93 GLY A C 1
ATOM 758 O O . GLY A 1 93 ? -30.643 15.367 39.670 1.00 61.59 93 GLY A O 1
ATOM 759 N N . ILE A 1 94 ? -30.322 15.053 37.481 1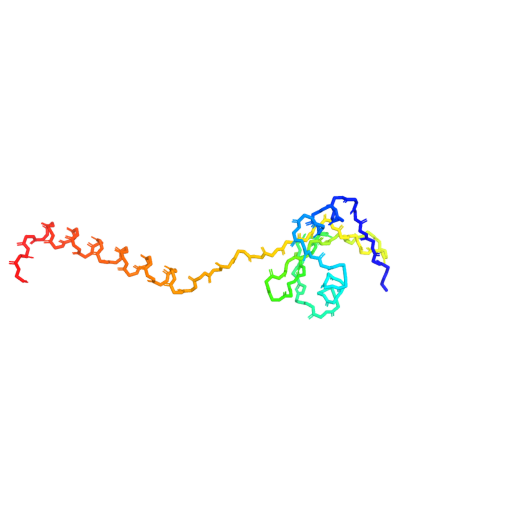.00 61.81 94 ILE A N 1
ATOM 760 C CA . ILE A 1 94 ? -31.409 14.077 37.303 1.00 61.81 94 ILE A CA 1
ATOM 761 C C . ILE A 1 94 ? -30.882 12.672 37.629 1.00 61.81 94 ILE A C 1
ATOM 763 O O . ILE A 1 94 ? -30.265 12.011 36.786 1.00 61.81 94 ILE A O 1
ATOM 767 N N . TRP A 1 95 ? -31.129 12.220 38.863 1.00 53.56 95 TRP A N 1
ATOM 768 C CA . TRP A 1 95 ? -30.764 10.893 39.378 1.00 53.56 95 TRP A CA 1
ATOM 769 C C . TRP A 1 95 ? -31.989 10.003 39.595 1.00 53.56 95 TRP A C 1
ATOM 771 O O . TRP A 1 95 ? -32.325 9.646 40.718 1.00 53.56 95 TRP A O 1
ATOM 781 N N . TRP A 1 96 ? -32.633 9.619 38.500 1.00 54.78 96 TRP A N 1
ATOM 782 C CA . TRP A 1 96 ? -33.657 8.571 38.447 1.00 54.78 96 TRP A CA 1
ATOM 783 C C . TRP A 1 96 ? -33.648 7.990 37.036 1.00 54.78 96 TRP A C 1
ATOM 785 O O . TRP A 1 96 ? -33.747 8.792 36.076 1.00 54.78 96 TRP A O 1
#

InterPro domains:
  IPR025354 Protein of unknown function DUF4258 [PF14076] (5-64)